Protein AF-A0A928VL43-F1 (afdb_monomer_lite)

Foldseek 3Di:
DDPPQLDADAAPRLVVQCVVCVVPPPQVSQVVRSQWDQDPVRDIDGNVVVSVVRVCVNVVHDDPPDPPPPD

Sequence (71 aa):
MTEPATAPLTGKALLQKVKELAHLPRRETAKRCGYYTVTKNNQTRVNLTEFYDALLVAKGLPLDPEGTKDG

Structure (mmCIF, N/CA/C/O backbone):
data_AF-A0A928VL43-F1
#
_entry.id   AF-A0A928VL43-F1
#
loop_
_atom_site.group_PDB
_atom_site.id
_atom_site.type_symbol
_atom_site.label_atom_id
_atom_site.label_alt_id
_atom_site.label_comp_id
_atom_site.label_asym_id
_atom_site.label_entity_id
_atom_site.label_seq_id
_atom_site.pdbx_PDB_ins_code
_atom_site.Cartn_x
_atom_site.Cartn_y
_atom_site.Cartn_z
_atom_site.occupancy
_atom_site.B_iso_or_equiv
_atom_site.auth_seq_id
_atom_site.auth_comp_id
_atom_site.auth_asym_id
_atom_site.auth_atom_id
_atom_site.pdbx_PDB_model_num
ATOM 1 N N . MET A 1 1 ? 15.988 -20.362 3.889 1.00 36.78 1 MET A N 1
ATOM 2 C CA . MET A 1 1 ? 14.764 -19.707 4.388 1.00 36.78 1 MET A CA 1
AT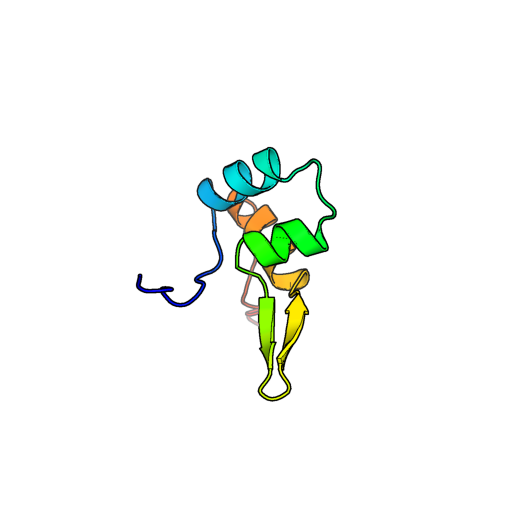OM 3 C C . MET A 1 1 ? 13.999 -19.262 3.161 1.00 36.78 1 MET A C 1
ATOM 5 O O . MET A 1 1 ? 14.550 -18.509 2.375 1.00 36.78 1 MET A O 1
ATOM 9 N N . THR A 1 2 ? 12.834 -19.850 2.916 1.00 33.88 2 THR A N 1
ATOM 10 C CA . THR A 1 2 ? 12.029 -19.634 1.709 1.00 33.88 2 THR A CA 1
ATOM 11 C C . THR A 1 2 ? 11.525 -18.197 1.697 1.00 33.88 2 THR A C 1
ATOM 13 O O . THR A 1 2 ? 10.685 -17.873 2.525 1.00 33.88 2 THR A O 1
ATOM 16 N N . GLU A 1 3 ? 12.046 -17.347 0.810 1.00 48.16 3 GLU A N 1
ATOM 17 C CA . GLU A 1 3 ? 11.389 -16.107 0.380 1.00 48.16 3 GLU A CA 1
ATOM 18 C C . GLU A 1 3 ? 10.140 -16.534 -0.402 1.00 48.16 3 GLU A C 1
ATOM 20 O O . GLU A 1 3 ? 10.268 -16.968 -1.551 1.00 48.16 3 GLU A O 1
ATOM 25 N N . PRO A 1 4 ? 8.933 -16.536 0.197 1.00 46.44 4 PRO A N 1
ATOM 26 C CA . PRO A 1 4 ? 7.752 -16.818 -0.584 1.00 46.44 4 PRO A CA 1
ATOM 27 C C . PRO A 1 4 ? 7.485 -15.570 -1.417 1.00 46.44 4 PRO A C 1
ATOM 29 O O . PRO A 1 4 ? 7.594 -14.449 -0.918 1.00 46.44 4 PRO A O 1
ATOM 32 N N . ALA A 1 5 ? 7.171 -15.787 -2.691 1.00 51.66 5 ALA A N 1
ATOM 33 C CA . ALA A 1 5 ? 6.701 -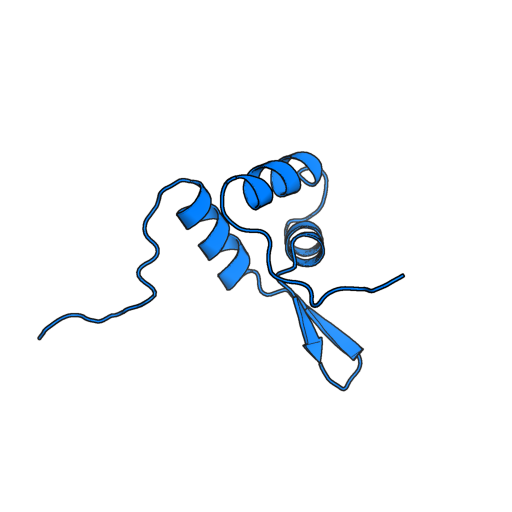14.780 -3.626 1.00 51.66 5 ALA A CA 1
ATOM 34 C C . ALA A 1 5 ? 5.936 -13.670 -2.895 1.00 51.66 5 ALA A C 1
ATOM 36 O O . ALA A 1 5 ? 4.957 -13.949 -2.201 1.00 51.66 5 ALA A O 1
ATOM 37 N N . THR A 1 6 ? 6.456 -12.447 -3.004 1.00 58.09 6 THR A N 1
ATOM 38 C CA . THR A 1 6 ? 6.033 -11.247 -2.288 1.00 58.09 6 THR A CA 1
ATOM 39 C C . THR A 1 6 ? 4.595 -10.876 -2.640 1.00 58.09 6 THR A C 1
ATOM 41 O O . THR A 1 6 ? 4.345 -9.939 -3.392 1.00 58.09 6 THR A O 1
ATOM 44 N N . ALA A 1 7 ? 3.630 -11.640 -2.140 1.00 68.19 7 ALA A N 1
ATOM 45 C CA . ALA A 1 7 ? 2.232 -11.308 -2.283 1.00 68.19 7 ALA A CA 1
ATOM 46 C C . ALA A 1 7 ? 2.011 -9.971 -1.560 1.00 68.19 7 ALA A C 1
ATOM 48 O O . ALA A 1 7 ? 2.411 -9.839 -0.394 1.00 68.19 7 ALA A O 1
ATOM 49 N N . PRO A 1 8 ? 1.434 -8.966 -2.236 1.00 81.69 8 PRO A N 1
ATOM 50 C CA . PRO A 1 8 ? 1.178 -7.682 -1.614 1.00 81.69 8 PRO A CA 1
ATOM 51 C C . PRO A 1 8 ? 0.275 -7.869 -0.391 1.00 81.69 8 PRO A C 1
ATOM 53 O O . PRO A 1 8 ? -0.741 -8.563 -0.445 1.00 81.69 8 PRO A O 1
ATOM 56 N N . LEU A 1 9 ? 0.648 -7.256 0.735 1.00 87.81 9 LEU A N 1
ATOM 57 C CA . LEU A 1 9 ? -0.195 -7.235 1.930 1.00 87.81 9 LEU A CA 1
ATOM 58 C C . LEU A 1 9 ? -1.474 -6.473 1.601 1.00 87.81 9 LEU A C 1
ATOM 60 O O . LEU A 1 9 ? -1.380 -5.346 1.134 1.00 87.81 9 LEU A O 1
ATOM 64 N N . THR A 1 10 ? -2.652 -7.012 1.897 1.00 87.44 10 THR A N 1
ATOM 65 C CA . THR A 1 10 ? -3.943 -6.342 1.656 1.00 87.44 10 THR A CA 1
ATOM 66 C C . THR A 1 10 ? -4.774 -6.252 2.938 1.00 87.44 10 THR A C 1
ATOM 68 O O . THR A 1 10 ? -4.433 -6.828 3.979 1.00 87.44 10 THR A O 1
ATOM 71 N N . GLY A 1 11 ? -5.857 -5.470 2.904 1.00 87.75 11 GLY A N 1
ATOM 72 C CA . GLY A 1 11 ? -6.801 -5.386 4.018 1.00 87.75 11 GLY A CA 1
ATOM 73 C C . GLY A 1 11 ? -6.171 -4.883 5.324 1.00 87.75 11 GLY A C 1
ATOM 74 O O . GLY A 1 11 ? -5.346 -3.969 5.350 1.00 87.75 11 GLY A O 1
ATOM 75 N N . LYS A 1 12 ? -6.541 -5.506 6.448 1.00 88.56 12 LYS A N 1
ATOM 76 C CA . LYS A 1 12 ? -6.028 -5.127 7.778 1.00 88.56 12 LYS A CA 1
ATOM 77 C C . LYS A 1 12 ? -4.511 -5.315 7.914 1.00 88.56 12 LYS A C 1
ATOM 79 O O . LYS A 1 12 ? -3.870 -4.506 8.583 1.00 88.56 12 LYS A O 1
ATOM 84 N N . ALA A 1 13 ? -3.936 -6.329 7.259 1.00 88.88 13 ALA A N 1
ATOM 85 C CA . ALA A 1 13 ? -2.500 -6.611 7.315 1.00 88.88 13 ALA A CA 1
ATOM 86 C C . ALA A 1 13 ? -1.676 -5.483 6.674 1.00 88.88 13 ALA A C 1
ATOM 88 O O . ALA A 1 13 ? -0.681 -5.040 7.252 1.00 88.88 13 ALA A O 1
ATOM 89 N N . LEU A 1 14 ? -2.145 -4.954 5.536 1.00 90.12 14 LEU A N 1
ATOM 90 C CA . LEU A 1 14 ? -1.586 -3.752 4.914 1.00 90.12 14 LEU A CA 1
ATOM 91 C C . LEU A 1 14 ? -1.618 -2.568 5.884 1.00 90.12 14 LEU A C 1
ATOM 93 O O . LEU A 1 14 ? -0.590 -1.946 6.126 1.00 90.12 14 LEU A O 1
ATOM 97 N N . LEU A 1 15 ? -2.785 -2.254 6.456 1.00 89.94 15 LEU A N 1
ATOM 98 C CA . LEU A 1 15 ? -2.947 -1.083 7.325 1.00 89.94 15 LEU A CA 1
ATOM 99 C C . LEU A 1 15 ? -2.059 -1.152 8.568 1.00 89.94 15 LEU A C 1
ATOM 101 O O . LEU A 1 15 ? -1.458 -0.143 8.938 1.00 89.94 15 LEU A O 1
ATOM 105 N N . GLN A 1 16 ? -1.941 -2.329 9.190 1.00 92.31 16 GLN A N 1
ATOM 106 C CA . GLN A 1 16 ? -1.014 -2.528 10.303 1.00 92.31 16 GLN A CA 1
ATOM 107 C C . GLN A 1 16 ? 0.425 -2.263 9.870 1.00 92.31 16 GLN A C 1
ATOM 109 O O . GLN A 1 16 ? 1.098 -1.445 10.495 1.00 92.31 16 GLN A O 1
ATOM 114 N N . LYS A 1 17 ? 0.882 -2.882 8.775 1.00 89.25 17 LYS A N 1
ATOM 115 C CA . LYS A 1 17 ? 2.263 -2.722 8.311 1.00 89.25 17 LYS A CA 1
ATOM 116 C C . LYS A 1 17 ? 2.577 -1.287 7.901 1.00 89.25 17 LYS A C 1
ATOM 118 O O . LYS A 1 17 ? 3.628 -0.763 8.251 1.00 89.25 17 LYS A O 1
ATOM 123 N N . VAL A 1 18 ? 1.648 -0.618 7.223 1.00 89.50 18 VAL A N 1
ATOM 124 C CA . VAL A 1 18 ? 1.774 0.793 6.838 1.00 89.50 18 VAL A CA 1
ATOM 125 C C . VAL A 1 18 ? 1.865 1.692 8.063 1.00 89.50 18 VAL A C 1
ATOM 127 O O . VAL A 1 18 ? 2.648 2.634 8.050 1.00 89.50 18 VAL A O 1
ATOM 130 N N . LYS A 1 19 ? 1.115 1.394 9.130 1.00 90.31 19 LYS A N 1
ATOM 131 C CA . LYS A 1 19 ? 1.195 2.130 10.396 1.00 90.31 19 LYS A CA 1
ATOM 132 C C . LYS A 1 19 ? 2.541 1.922 11.095 1.00 90.31 19 LYS A C 1
ATOM 134 O O . LYS A 1 19 ? 3.119 2.896 11.562 1.00 90.31 19 LYS A O 1
ATOM 139 N N . GLU A 1 20 ? 3.065 0.695 11.121 1.00 91.12 20 GLU A N 1
ATOM 140 C CA . GLU A 1 20 ? 4.412 0.418 11.652 1.00 91.12 20 GLU A CA 1
ATOM 141 C C . GLU A 1 20 ? 5.496 1.162 10.863 1.00 91.12 20 GLU A C 1
ATOM 143 O O . GLU A 1 20 ? 6.425 1.728 11.433 1.00 91.12 20 GLU A O 1
ATOM 148 N N . LEU A 1 21 ? 5.353 1.197 9.539 1.00 90.19 21 LEU A N 1
ATOM 149 C CA . LEU A 1 21 ? 6.294 1.811 8.605 1.00 90.19 21 LEU A CA 1
ATOM 150 C C . LE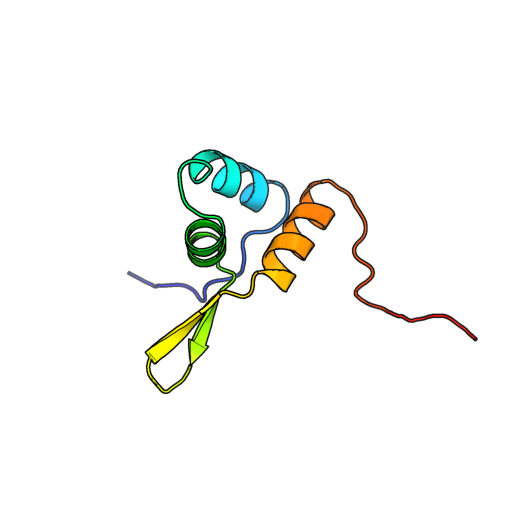U A 1 21 ? 5.940 3.271 8.276 1.00 90.19 21 LEU A C 1
ATOM 152 O O . LEU A 1 21 ? 6.484 3.829 7.329 1.00 90.19 21 LEU A O 1
ATOM 156 N N . ALA A 1 22 ? 5.044 3.914 9.032 1.00 87.50 22 ALA A N 1
ATOM 157 C CA . ALA A 1 22 ? 4.603 5.286 8.758 1.00 87.50 22 ALA A CA 1
ATOM 158 C C . ALA A 1 22 ? 5.721 6.326 8.953 1.00 87.50 22 ALA A C 1
ATOM 160 O O . ALA A 1 22 ? 5.630 7.439 8.444 1.00 87.50 22 ALA A O 1
ATOM 161 N N . HIS A 1 23 ? 6.781 5.947 9.672 1.00 90.75 23 HIS A N 1
ATOM 162 C CA . HIS A 1 23 ? 8.006 6.728 9.826 1.00 90.75 23 HIS A CA 1
ATOM 163 C C . HIS A 1 23 ? 8.892 6.715 8.566 1.00 90.75 23 HIS A C 1
ATOM 165 O O . HIS A 1 23 ? 9.803 7.531 8.449 1.00 90.75 23 HIS A O 1
ATOM 171 N N . LEU A 1 24 ? 8.648 5.792 7.628 1.00 89.56 24 LEU A N 1
ATOM 172 C CA . LEU A 1 24 ? 9.384 5.663 6.373 1.00 89.56 24 LEU A CA 1
ATOM 173 C C . LEU A 1 24 ? 8.652 6.363 5.223 1.00 89.56 24 LEU A C 1
ATOM 175 O O . LEU A 1 24 ? 7.430 6.541 5.257 1.00 89.56 24 LEU A O 1
ATOM 179 N N . PRO A 1 25 ? 9.371 6.725 4.145 1.00 89.81 25 PRO A N 1
ATOM 180 C CA . PRO A 1 25 ? 8.728 7.254 2.958 1.00 89.81 25 PRO A CA 1
ATOM 181 C C . PRO A 1 25 ? 7.809 6.204 2.330 1.00 89.81 25 PRO A C 1
ATOM 183 O O . PRO A 1 25 ? 8.142 5.023 2.245 1.00 89.81 25 PRO A O 1
ATOM 186 N N . ARG A 1 26 ? 6.677 6.663 1.786 1.00 84.62 26 ARG A N 1
ATOM 187 C CA . ARG A 1 26 ? 5.643 5.808 1.173 1.00 84.62 26 ARG A CA 1
ATOM 188 C C . ARG A 1 26 ? 6.195 4.799 0.160 1.00 84.62 26 ARG A C 1
ATOM 190 O O . ARG A 1 26 ? 5.690 3.687 0.090 1.00 84.62 26 ARG A O 1
ATOM 197 N N . ARG A 1 27 ? 7.241 5.161 -0.596 1.00 87.25 27 ARG A N 1
ATOM 198 C CA . ARG A 1 27 ? 7.924 4.247 -1.531 1.00 87.25 27 ARG A CA 1
ATOM 199 C C . ARG A 1 27 ? 8.592 3.058 -0.833 1.00 87.25 27 ARG A C 1
ATOM 201 O O . ARG A 1 27 ? 8.465 1.941 -1.318 1.00 87.25 27 ARG A O 1
ATOM 208 N N . GLU A 1 28 ? 9.284 3.288 0.281 1.00 89.50 28 GLU A N 1
ATOM 209 C CA . GLU A 1 28 ? 9.882 2.214 1.093 1.00 89.50 28 GLU A CA 1
ATOM 210 C C . GLU A 1 28 ? 8.786 1.349 1.711 1.00 89.50 28 GLU A C 1
ATOM 212 O O . GLU A 1 28 ? 8.843 0.125 1.643 1.00 89.50 28 GLU A O 1
ATOM 217 N N . THR A 1 29 ? 7.743 1.980 2.252 1.00 90.12 29 THR A N 1
ATOM 218 C CA . THR A 1 29 ? 6.614 1.270 2.858 1.00 90.12 2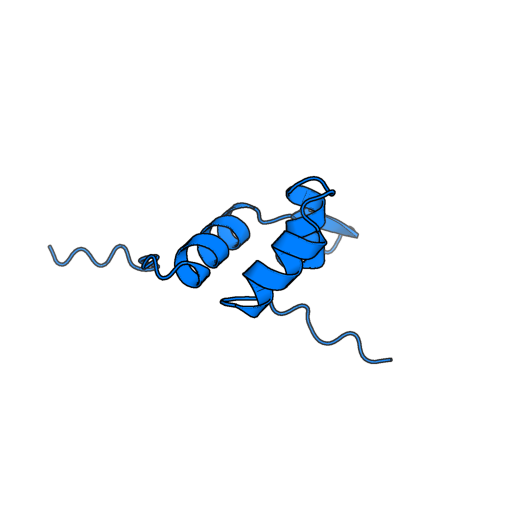9 THR A CA 1
ATOM 219 C C . THR A 1 29 ? 5.906 0.367 1.854 1.00 90.12 29 THR A C 1
ATOM 221 O O . THR A 1 29 ? 5.716 -0.811 2.138 1.00 90.12 29 THR A O 1
ATOM 224 N N . ALA A 1 30 ? 5.580 0.874 0.662 1.00 89.50 30 ALA A N 1
ATOM 225 C CA . ALA A 1 30 ? 4.969 0.097 -0.414 1.00 89.50 30 ALA A CA 1
ATOM 226 C C . ALA A 1 30 ? 5.858 -1.084 -0.833 1.00 89.50 30 ALA A C 1
ATOM 228 O O . ALA A 1 30 ? 5.379 -2.214 -0.903 1.00 89.50 30 ALA A O 1
ATOM 229 N N . LYS A 1 31 ? 7.168 -0.854 -1.001 1.00 88.81 31 LYS A N 1
ATOM 230 C CA . LYS A 1 31 ? 8.139 -1.916 -1.289 1.00 88.81 31 LYS A CA 1
ATOM 231 C C . LYS A 1 31 ? 8.139 -2.998 -0.200 1.00 88.81 31 LYS A C 1
ATOM 233 O O . LYS A 1 31 ? 8.013 -4.176 -0.507 1.00 88.81 31 LYS A O 1
ATOM 238 N N . ARG A 1 32 ? 8.202 -2.618 1.078 1.00 87.50 32 ARG A N 1
ATOM 239 C CA . ARG A 1 32 ? 8.147 -3.565 2.210 1.00 87.50 32 ARG A CA 1
ATOM 240 C C . ARG A 1 32 ? 6.797 -4.272 2.350 1.00 87.50 32 ARG A C 1
ATOM 242 O O . ARG A 1 32 ? 6.750 -5.369 2.891 1.00 87.50 32 ARG A O 1
ATOM 249 N N . CYS A 1 33 ? 5.715 -3.657 1.875 1.00 88.62 33 CYS A N 1
ATOM 250 C CA . CYS A 1 33 ? 4.382 -4.257 1.839 1.00 88.62 33 CYS A CA 1
ATOM 251 C C . CYS A 1 33 ? 4.166 -5.176 0.624 1.00 88.62 33 CYS A C 1
ATOM 253 O O . CYS A 1 33 ? 3.088 -5.746 0.506 1.00 88.62 33 CYS A O 1
ATOM 255 N N . GLY A 1 34 ? 5.154 -5.319 -0.266 1.00 87.12 34 GLY A N 1
ATOM 256 C CA . GLY A 1 34 ? 5.085 -6.189 -1.442 1.00 87.12 34 GLY A CA 1
ATOM 257 C C . GLY A 1 34 ? 4.614 -5.525 -2.733 1.00 87.12 34 GLY A C 1
ATOM 258 O O . GLY A 1 34 ? 4.502 -6.186 -3.755 1.00 87.12 34 GLY A O 1
ATOM 259 N N . TYR A 1 35 ? 4.423 -4.206 -2.730 1.00 90.06 35 TYR A N 1
ATOM 260 C CA . TYR A 1 35 ? 4.039 -3.422 -3.907 1.00 90.06 35 TYR A CA 1
ATOM 261 C C . TYR A 1 35 ? 5.269 -2.978 -4.690 1.00 90.06 35 TYR A C 1
ATOM 263 O O . TYR A 1 35 ? 5.547 -1.786 -4.861 1.00 90.06 35 TYR A O 1
ATOM 271 N N . TYR A 1 36 ? 6.063 -3.947 -5.125 1.00 89.19 36 TYR A N 1
ATOM 272 C CA . TYR A 1 36 ? 7.184 -3.698 -6.013 1.00 89.19 36 TYR A CA 1
ATOM 273 C C . TYR A 1 36 ? 7.376 -4.848 -6.983 1.00 89.19 36 TYR A C 1
ATOM 275 O O . TYR A 1 36 ? 7.067 -6.000 -6.704 1.00 89.19 36 TYR A O 1
ATOM 283 N N . THR A 1 37 ? 7.964 -4.515 -8.118 1.00 87.06 37 THR A N 1
ATOM 284 C CA . THR A 1 37 ? 8.393 -5.475 -9.119 1.00 87.06 37 THR A CA 1
ATOM 285 C C . THR A 1 37 ? 9.905 -5.404 -9.251 1.00 87.06 37 THR A C 1
ATOM 287 O O . THR A 1 37 ? 10.510 -4.325 -9.236 1.00 87.06 37 THR A O 1
ATOM 290 N N . VAL A 1 38 ? 10.536 -6.572 -9.348 1.00 86.56 38 VAL A N 1
ATOM 291 C CA . VAL A 1 38 ? 11.957 -6.689 -9.676 1.00 86.56 38 VAL A CA 1
ATOM 292 C C . VAL A 1 38 ? 12.038 -7.073 -11.139 1.00 86.56 38 VAL A C 1
ATOM 294 O O . VAL A 1 38 ? 11.565 -8.129 -11.551 1.00 86.56 38 VAL A O 1
ATOM 297 N N . THR A 1 39 ? 12.596 -6.181 -11.944 1.00 83.94 39 THR A N 1
ATOM 298 C CA . THR A 1 39 ? 12.829 -6.458 -13.363 1.00 83.94 39 THR A CA 1
ATOM 299 C C . THR A 1 39 ? 14.066 -7.339 -13.540 1.00 83.94 39 THR A C 1
ATOM 301 O O . THR A 1 39 ? 14.929 -7.402 -12.664 1.00 83.94 39 THR A O 1
ATOM 304 N N . LYS A 1 40 ? 14.202 -7.965 -14.716 1.00 85.62 40 LYS A N 1
ATOM 305 C CA . LYS A 1 40 ? 15.367 -8.797 -15.076 1.00 85.62 40 LYS A CA 1
ATOM 306 C C . LYS A 1 40 ? 16.714 -8.062 -14.988 1.00 85.62 40 LYS A C 1
ATOM 308 O O . LYS A 1 40 ? 17.740 -8.707 -14.846 1.00 85.6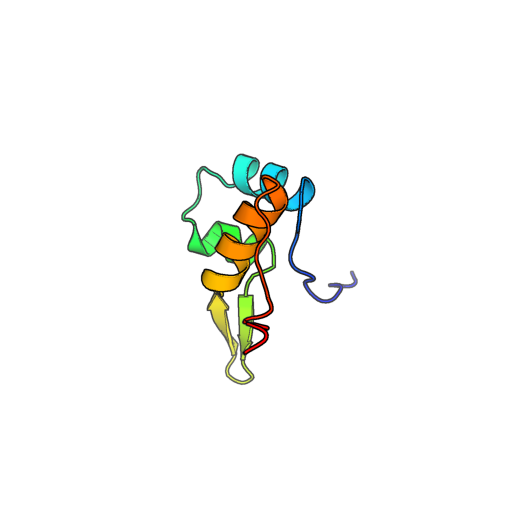2 40 LYS A O 1
ATOM 313 N N . ASN A 1 41 ? 16.707 -6.728 -15.022 1.00 87.94 41 ASN A N 1
ATOM 314 C CA . ASN A 1 41 ? 17.893 -5.880 -14.867 1.00 87.94 41 ASN A CA 1
ATOM 315 C C . ASN A 1 41 ? 18.221 -5.543 -13.397 1.00 87.94 41 ASN A C 1
ATOM 317 O O . ASN A 1 41 ? 18.905 -4.555 -13.137 1.00 87.94 41 ASN A O 1
ATOM 321 N N . ASN A 1 42 ? 17.667 -6.278 -12.426 1.00 83.75 42 ASN A N 1
ATOM 322 C CA . ASN A 1 42 ? 17.736 -5.968 -10.991 1.00 83.75 42 ASN A CA 1
ATOM 323 C C . ASN A 1 42 ? 17.179 -4.582 -10.607 1.00 83.75 42 ASN A C 1
ATOM 325 O O . ASN A 1 42 ? 17.336 -4.140 -9.466 1.00 83.75 42 ASN A O 1
ATOM 329 N N . GLN A 1 43 ? 16.476 -3.888 -11.510 1.00 86.94 43 GLN A N 1
ATOM 330 C CA . GLN A 1 43 ? 15.820 -2.633 -11.160 1.00 86.94 43 GLN A CA 1
ATOM 331 C C . GLN A 1 43 ? 14.541 -2.930 -10.386 1.00 86.94 43 GLN A C 1
ATOM 333 O O . GLN A 1 43 ? 13.660 -3.645 -10.873 1.00 86.94 43 GLN A O 1
ATOM 338 N N . THR A 1 44 ? 14.439 -2.343 -9.196 1.00 85.31 44 THR A N 1
ATOM 339 C CA . THR A 1 44 ? 13.228 -2.370 -8.378 1.00 85.31 44 THR A CA 1
ATOM 340 C C . THR A 1 44 ? 12.321 -1.211 -8.774 1.00 85.31 44 THR A C 1
ATOM 342 O O . THR A 1 44 ? 12.708 -0.050 -8.628 1.00 85.31 44 THR A O 1
ATOM 345 N N . ARG A 1 45 ? 11.101 -1.507 -9.221 1.00 88.38 45 ARG A N 1
ATOM 346 C CA . ARG A 1 45 ? 10.053 -0.502 -9.431 1.00 88.38 45 ARG A CA 1
ATOM 347 C C . ARG A 1 45 ? 8.979 -0.665 -8.374 1.00 88.38 45 ARG A C 1
ATOM 349 O O . ARG A 1 45 ? 8.435 -1.746 -8.205 1.00 88.38 45 ARG A O 1
ATOM 356 N N . VAL A 1 46 ? 8.700 0.409 -7.646 1.00 89.94 46 VAL A N 1
ATOM 357 C CA . VAL A 1 46 ? 7.647 0.422 -6.626 1.00 89.94 46 VAL A CA 1
ATOM 358 C C . VAL A 1 46 ? 6.325 0.786 -7.288 1.00 89.94 46 VAL A C 1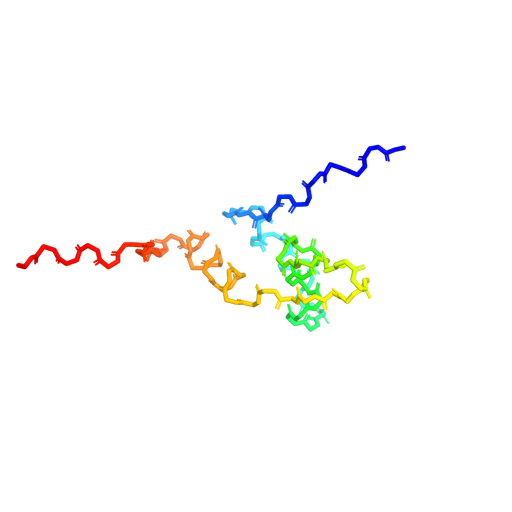
ATOM 360 O O . VAL A 1 46 ? 6.218 1.854 -7.895 1.00 89.94 46 VAL A O 1
ATOM 363 N N . ASN A 1 47 ? 5.320 -0.068 -7.128 1.00 88.31 47 ASN A N 1
ATOM 364 C CA . ASN A 1 47 ? 3.983 0.135 -7.671 1.00 88.31 47 ASN A CA 1
ATOM 365 C C . ASN A 1 47 ? 3.125 0.877 -6.645 1.00 88.31 47 ASN A C 1
ATOM 367 O O . ASN A 1 47 ? 2.369 0.288 -5.877 1.00 88.31 47 ASN A O 1
ATOM 371 N N . LEU A 1 48 ? 3.253 2.205 -6.622 1.00 87.62 48 LEU A N 1
ATOM 372 C CA . LEU A 1 48 ? 2.442 3.038 -5.731 1.00 87.62 48 LEU A CA 1
ATOM 373 C C . LEU A 1 48 ? 0.950 2.982 -6.074 1.00 87.62 48 LEU A C 1
ATOM 375 O O . LEU A 1 48 ? 0.139 3.099 -5.165 1.00 87.62 48 LEU A O 1
ATOM 379 N N . THR A 1 49 ? 0.593 2.781 -7.345 1.00 88.00 49 THR A N 1
ATOM 380 C CA . THR A 1 49 ? -0.803 2.662 -7.783 1.00 88.00 49 THR A CA 1
ATOM 381 C C . THR A 1 49 ? -1.520 1.540 -7.037 1.00 88.00 49 THR A C 1
ATOM 383 O O . THR A 1 49 ? -2.462 1.820 -6.308 1.00 88.00 49 THR A O 1
ATOM 386 N N . GLU A 1 50 ? -1.009 0.309 -7.114 1.00 86.12 50 GLU A N 1
ATOM 387 C CA . GLU A 1 50 ? -1.574 -0.852 -6.409 1.00 86.12 50 GLU A CA 1
ATOM 388 C C . GLU A 1 50 ? -1.527 -0.698 -4.883 1.00 86.12 50 GLU A C 1
ATOM 390 O O . GLU A 1 50 ? -2.406 -1.173 -4.174 1.00 86.12 50 GLU A O 1
ATOM 395 N N . PHE A 1 51 ? -0.520 0.002 -4.353 1.00 89.25 51 PHE A N 1
ATOM 396 C CA . PHE A 1 51 ? -0.446 0.282 -2.920 1.00 89.25 51 PHE A CA 1
ATOM 397 C C . PHE A 1 51 ? -1.576 1.208 -2.448 1.00 89.25 51 PHE A C 1
ATOM 399 O O . PHE A 1 51 ? -2.186 0.965 -1.405 1.00 89.25 51 PHE A O 1
ATOM 406 N N . TYR A 1 52 ? -1.850 2.284 -3.193 1.00 88.12 52 TYR A N 1
ATOM 407 C CA . TYR A 1 52 ? -2.965 3.184 -2.894 1.00 88.12 52 TYR A CA 1
ATOM 408 C C . TYR A 1 52 ? -4.303 2.494 -3.074 1.00 88.12 52 TYR A C 1
ATOM 410 O O . TYR A 1 52 ? -5.180 2.679 -2.233 1.00 88.12 52 TYR A O 1
ATOM 418 N N . ASP A 1 53 ? -4.409 1.682 -4.122 1.00 87.31 53 ASP A N 1
ATOM 419 C CA . ASP A 1 53 ? -5.531 0.798 -4.366 1.00 87.31 53 ASP A CA 1
ATOM 420 C C . ASP A 1 53 ? -5.782 -0.032 -3.091 1.00 87.31 53 ASP A C 1
ATOM 422 O O . ASP A 1 53 ? -6.723 0.217 -2.338 1.00 87.31 53 ASP A O 1
ATOM 426 N N . ALA A 1 54 ? -4.855 -0.897 -2.704 1.00 87.38 54 ALA A N 1
ATOM 427 C CA . ALA A 1 54 ? -5.040 -1.751 -1.541 1.00 87.38 54 ALA A CA 1
ATOM 428 C C . ALA A 1 54 ? -5.331 -0.999 -0.230 1.00 87.38 54 ALA A C 1
ATOM 430 O O . ALA A 1 54 ? -6.039 -1.531 0.626 1.00 87.38 54 ALA A O 1
ATOM 431 N N . LEU A 1 55 ? -4.827 0.232 -0.052 1.00 88.19 55 LEU A N 1
ATOM 432 C CA . LEU A 1 55 ? -5.176 1.089 1.088 1.00 88.19 55 LEU A CA 1
ATOM 433 C C . LEU A 1 55 ? -6.656 1.488 1.093 1.00 88.19 55 LEU A C 1
ATOM 435 O O . LEU A 1 55 ? -7.259 1.541 2.166 1.00 88.19 55 LEU A O 1
ATOM 439 N N . LEU A 1 56 ? -7.223 1.792 -0.074 1.00 88.19 56 LEU A N 1
ATOM 440 C CA . LEU A 1 56 ? -8.634 2.127 -0.253 1.00 88.19 56 LEU A CA 1
ATOM 441 C C . LEU A 1 56 ? -9.501 0.898 0.059 1.00 88.19 56 LEU A C 1
ATOM 443 O O . LEU A 1 56 ? -10.344 0.976 0.955 1.00 88.19 56 LEU A O 1
ATOM 447 N N . VAL A 1 57 ? -9.203 -0.263 -0.535 1.00 86.19 57 VAL A N 1
ATOM 448 C CA . VAL A 1 57 ? -9.916 -1.529 -0.248 1.00 86.19 57 VAL A CA 1
ATOM 449 C C . VAL A 1 57 ? -9.788 -1.918 1.217 1.00 86.19 57 VAL A C 1
ATOM 451 O O . VAL A 1 57 ? -10.769 -2.304 1.849 1.00 86.19 57 VAL A O 1
ATOM 454 N N . ALA A 1 58 ? -8.611 -1.742 1.817 1.00 88.38 58 ALA A N 1
ATOM 455 C CA . ALA A 1 58 ? -8.415 -2.022 3.232 1.00 88.38 58 ALA A CA 1
ATOM 456 C C . ALA A 1 58 ? -9.228 -1.112 4.161 1.00 88.38 58 ALA A C 1
ATOM 458 O O . ALA A 1 58 ? -9.582 -1.522 5.267 1.00 88.38 58 ALA A O 1
ATOM 459 N N . LYS A 1 59 ? -9.528 0.114 3.721 1.00 84.81 59 LYS A N 1
ATOM 460 C CA . LYS A 1 59 ? -10.430 1.047 4.409 1.00 84.81 59 LYS A CA 1
ATOM 461 C C . LYS A 1 59 ? -11.910 0.742 4.149 1.00 84.81 59 LYS A C 1
ATOM 463 O O . LYS A 1 59 ? -12.755 1.408 4.738 1.00 84.81 59 LYS A O 1
ATOM 468 N N . GLY A 1 60 ? -12.219 -0.251 3.314 1.00 81.62 60 GLY A N 1
ATOM 469 C CA . GLY A 1 60 ? -13.579 -0.597 2.908 1.00 81.62 60 GLY A CA 1
ATOM 470 C C . GLY A 1 60 ? -14.108 0.251 1.753 1.00 81.62 60 GLY A C 1
ATOM 471 O O . GLY A 1 60 ? -15.314 0.276 1.534 1.00 81.62 60 GLY A O 1
ATOM 472 N N . LEU A 1 61 ? -13.234 0.961 1.031 1.00 80.69 61 LEU A N 1
ATOM 473 C CA . LEU A 1 61 ? -13.613 1.647 -0.200 1.00 80.69 61 LEU A CA 1
ATOM 474 C C . LEU A 1 61 ? -13.537 0.638 -1.351 1.00 80.69 61 LEU A C 1
ATOM 476 O O . LEU A 1 61 ? -12.471 0.049 -1.546 1.00 80.69 61 LEU A O 1
ATOM 480 N N . PRO A 1 62 ? -14.631 0.417 -2.096 1.00 66.81 62 PRO A N 1
ATOM 481 C CA . PRO A 1 62 ? -14.580 -0.422 -3.276 1.00 66.81 62 PRO A CA 1
ATOM 482 C C . PRO A 1 62 ? -13.643 0.240 -4.279 1.00 66.81 62 PRO A C 1
ATOM 484 O O . PRO A 1 62 ? -13.797 1.408 -4.639 1.00 66.81 62 PRO A O 1
ATOM 487 N N . LEU A 1 63 ? -12.636 -0.510 -4.684 1.00 66.69 63 LEU A N 1
ATOM 488 C CA . LEU A 1 63 ? -11.908 -0.228 -5.901 1.00 66.69 63 LEU A CA 1
ATOM 489 C C . LEU A 1 63 ? -12.654 -1.024 -6.927 1.00 66.69 63 LEU A C 1
ATOM 491 O O . LEU A 1 63 ? -12.769 -2.234 -6.769 1.00 66.69 63 LEU A O 1
ATOM 495 N N . ASP A 1 64 ? -13.241 -0.346 -7.891 1.00 60.28 64 ASP A N 1
ATOM 496 C CA . ASP A 1 64 ? -13.735 -1.020 -9.071 1.00 60.28 64 ASP A CA 1
ATOM 497 C C . ASP A 1 64 ? -12.499 -1.383 -9.907 1.00 60.28 64 ASP A C 1
ATOM 499 O O . ASP A 1 64 ? -11.901 -0.482 -10.505 1.00 60.28 64 ASP A O 1
ATOM 503 N N . PRO A 1 65 ? -12.055 -2.657 -9.956 1.00 58.59 65 PRO A N 1
ATOM 504 C CA . PRO A 1 65 ? -11.093 -3.084 -10.968 1.00 58.59 65 PRO A CA 1
ATOM 505 C C . PRO A 1 65 ? -11.736 -3.120 -12.364 1.00 58.59 65 PRO A C 1
ATOM 507 O O . PRO A 1 65 ? -11.044 -3.350 -13.355 1.00 58.59 65 PRO A O 1
ATOM 510 N N . GLU A 1 66 ? -13.047 -2.886 -12.455 1.00 47.97 66 GLU A N 1
ATOM 511 C CA . GLU A 1 66 ? -13.834 -2.969 -13.669 1.00 47.97 66 GLU A CA 1
ATOM 512 C C . GLU A 1 66 ? -14.488 -1.625 -13.984 1.00 47.97 66 GLU A C 1
ATOM 514 O O . GLU A 1 66 ? -15.529 -1.241 -13.467 1.00 47.97 66 GLU A O 1
ATOM 519 N N . GLY A 1 67 ? -13.954 -0.956 -14.999 1.00 45.16 67 GLY A N 1
ATOM 520 C CA . GLY A 1 67 ? -14.790 -0.152 -15.880 1.00 45.16 67 GLY A CA 1
ATOM 521 C C . GLY A 1 67 ? -15.770 -1.020 -16.682 1.00 45.16 67 GLY A C 1
ATOM 522 O O . GLY A 1 67 ? -15.870 -0.819 -17.887 1.00 45.16 67 GLY A O 1
ATOM 523 N N . THR A 1 68 ? -16.503 -1.950 -16.059 1.00 46.06 68 THR A N 1
ATOM 524 C CA . THR A 1 68 ? -17.746 -2.487 -16.628 1.00 46.06 68 THR A CA 1
ATOM 525 C C . THR A 1 68 ? -18.826 -1.446 -16.351 1.00 46.06 68 THR A C 1
ATOM 527 O O . THR A 1 68 ? -19.686 -1.576 -15.484 1.00 46.06 68 THR A O 1
ATOM 530 N N . LYS A 1 69 ? -18.742 -0.333 -17.088 1.00 52.78 69 LYS A N 1
ATOM 531 C CA . LYS A 1 69 ? -19.941 0.416 -17.434 1.00 52.78 69 LYS A CA 1
ATOM 532 C C . LYS A 1 69 ? -20.622 -0.382 -18.534 1.00 52.78 69 LYS A C 1
ATOM 534 O O . LYS A 1 69 ? -20.235 -0.293 -19.693 1.00 52.78 69 LYS A O 1
ATOM 539 N N . ASP A 1 70 ? -21.593 -1.180 -18.114 1.00 48.03 70 ASP A N 1
ATOM 540 C CA . ASP A 1 70 ? -22.776 -1.512 -18.902 1.00 48.03 70 ASP A CA 1
ATOM 541 C C . ASP A 1 70 ? -23.209 -0.258 -19.697 1.00 48.03 70 ASP A C 1
ATOM 543 O O . ASP A 1 70 ? -23.413 0.810 -19.103 1.00 48.03 70 ASP A O 1
ATOM 547 N N . GLY A 1 71 ? -23.249 -0.359 -21.027 1.00 52.78 71 GLY A N 1
ATOM 548 C CA . GLY A 1 71 ? -23.582 0.731 -21.946 1.00 52.78 71 GLY A CA 1
ATOM 549 C C . GLY A 1 71 ? -23.795 0.234 -23.364 1.00 52.78 71 GLY A C 1
ATOM 550 O O . GLY A 1 71 ? -22.803 -0.236 -23.962 1.00 52.78 71 GLY A O 1
#

pLDDT: mean 79.28, std 16.01, range [33.88, 92.31]

Secondary structure (DSSP, 8-state):
------PPP-HHHHHHHHHHTTTS-HHHHHHHTT-EEE-TTS-EEE-HHHHHHHHHHHTTPPP-S------

Radius of gyration: 13.91 Å; chains: 1; bounding box: 42×27×34 Å